Protein AF-A0A4C1YKC7-F1 (afdb_monomer_lite)

Sequence (109 aa):
MDKVDVIFEKVKQDLLINSYDIAEELKTDHKTVLTHLQKAGYTKKHVTWIPHELTERNVMNRMLICDSLLKRNETELLLKRLITIDEKWIFFINSDKNACDKNEQKGHS

Secondary structure (DSSP, 8-state):
--HHHHHHHHHHH-TT--HHHHHHHTT--HHHHHHHHHHTT----PPPP-SSPPPHHHHHHHHHHHHHHHHHHHHH-HHHH-------------TT-------------

Structure (mmCIF, N/CA/C/O backbone):
data_AF-A0A4C1YKC7-F1
#
_entry.id   AF-A0A4C1YKC7-F1
#
loop_
_atom_site.group_PDB
_atom_site.id
_atom_site.type_symbol
_atom_site.label_atom_id
_atom_site.label_alt_id
_atom_site.label_comp_id
_atom_site.label_asym_id
_atom_site.label_entity_id
_atom_site.label_seq_id
_atom_site.pdbx_PDB_ins_code
_atom_site.Cartn_x
_atom_site.Cartn_y
_atom_site.Cartn_z
_atom_site.occupancy
_atom_site.B_iso_or_equiv
_atom_site.auth_seq_id
_atom_site.auth_comp_id
_atom_site.auth_asym_id
_atom_site.auth_atom_id
_atom_site.pdbx_PDB_model_num
ATOM 1 N N . MET A 1 1 ? 10.193 -13.649 -27.241 1.00 60.34 1 MET A N 1
ATOM 2 C CA . MET A 1 1 ? 9.525 -12.830 -26.216 1.00 60.34 1 MET A CA 1
ATOM 3 C C . MET A 1 1 ? 9.863 -11.397 -26.533 1.00 60.34 1 MET A C 1
ATOM 5 O O . MET A 1 1 ? 11.046 -11.114 -26.726 1.00 60.34 1 MET A O 1
ATOM 9 N N . ASP A 1 2 ? 8.861 -10.545 -26.711 1.00 83.88 2 ASP A N 1
ATOM 10 C CA . ASP A 1 2 ? 9.111 -9.181 -27.159 1.00 83.88 2 ASP A CA 1
ATOM 11 C C . ASP A 1 2 ? 9.722 -8.368 -26.020 1.00 83.88 2 ASP A C 1
ATOM 13 O O . ASP A 1 2 ? 9.425 -8.590 -24.847 1.00 83.88 2 ASP A O 1
ATOM 17 N N . LYS A 1 3 ? 10.595 -7.404 -26.344 1.00 81.56 3 LYS A N 1
ATOM 18 C CA . LYS A 1 3 ? 11.242 -6.555 -25.323 1.00 81.56 3 LYS A CA 1
ATOM 19 C C . LYS A 1 3 ? 10.217 -5.854 -24.428 1.00 81.56 3 LYS A C 1
ATOM 21 O O . LYS A 1 3 ? 10.478 -5.627 -23.255 1.00 81.56 3 LYS A O 1
ATOM 26 N N . VAL A 1 4 ? 9.053 -5.540 -24.990 1.00 85.62 4 VAL A N 1
ATOM 27 C CA . VAL A 1 4 ? 7.925 -4.917 -24.296 1.00 85.62 4 VAL A CA 1
ATOM 28 C C . VAL A 1 4 ? 7.323 -5.853 -23.243 1.00 85.62 4 VAL A C 1
ATOM 30 O O . VAL A 1 4 ? 7.081 -5.413 -22.122 1.00 85.62 4 VAL A O 1
ATOM 33 N N . ASP A 1 5 ? 7.174 -7.144 -23.549 1.00 88.31 5 ASP A N 1
ATOM 34 C CA . ASP A 1 5 ? 6.687 -8.138 -22.584 1.00 88.31 5 ASP A CA 1
ATOM 35 C C . ASP A 1 5 ? 7.645 -8.268 -21.400 1.00 88.31 5 ASP A C 1
ATOM 37 O O . ASP A 1 5 ? 7.217 -8.333 -20.250 1.00 88.31 5 ASP A O 1
ATOM 41 N N . VAL A 1 6 ? 8.954 -8.239 -21.670 1.00 88.56 6 VAL A N 1
ATOM 42 C CA . VAL A 1 6 ? 9.982 -8.325 -20.622 1.00 88.56 6 VAL A CA 1
ATOM 43 C C . VAL A 1 6 ? 9.949 -7.099 -19.702 1.00 88.56 6 VAL A C 1
ATOM 45 O O . VAL A 1 6 ? 10.077 -7.254 -18.489 1.00 88.56 6 VAL A O 1
ATOM 48 N N . ILE A 1 7 ? 9.713 -5.894 -20.244 1.00 88.00 7 ILE A N 1
ATOM 49 C CA . ILE A 1 7 ? 9.517 -4.673 -19.438 1.00 88.00 7 ILE A CA 1
ATOM 50 C C . ILE A 1 7 ? 8.342 -4.862 -18.471 1.00 88.00 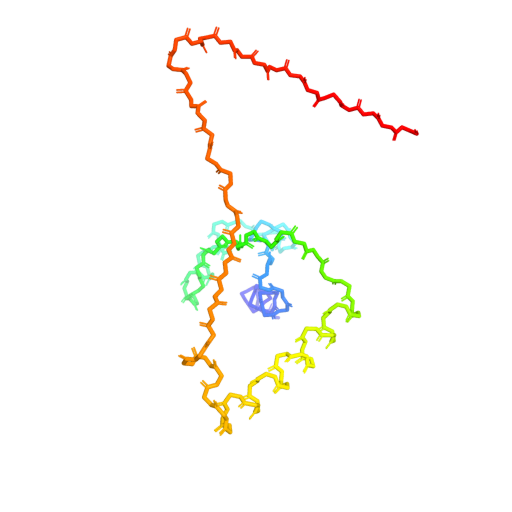7 ILE A C 1
ATOM 52 O O . ILE A 1 7 ? 8.456 -4.536 -17.289 1.00 88.00 7 ILE A O 1
ATOM 56 N N . PHE A 1 8 ? 7.218 -5.397 -18.951 1.00 87.81 8 PHE A N 1
ATOM 57 C CA . PHE A 1 8 ? 6.030 -5.574 -18.117 1.00 87.81 8 PHE A CA 1
ATOM 58 C C . PHE A 1 8 ? 6.194 -6.665 -17.066 1.00 87.81 8 PHE A C 1
ATOM 60 O O . PHE A 1 8 ? 5.787 -6.462 -15.924 1.00 87.81 8 PHE A O 1
ATOM 67 N N . GLU A 1 9 ? 6.813 -7.791 -17.412 1.00 89.94 9 GLU A N 1
ATOM 68 C CA . GLU A 1 9 ? 7.086 -8.851 -16.439 1.00 89.94 9 GLU A CA 1
ATOM 69 C C . GLU A 1 9 ? 8.013 -8.366 -15.318 1.00 89.94 9 GLU A C 1
ATOM 71 O O . GLU A 1 9 ? 7.756 -8.650 -14.150 1.00 89.94 9 GLU A O 1
ATOM 76 N N . LYS A 1 10 ? 9.013 -7.535 -15.633 1.00 87.88 10 LYS A N 1
ATOM 77 C CA . LYS A 1 10 ? 9.888 -6.920 -14.622 1.00 87.88 10 LYS A CA 1
ATOM 78 C C . LYS A 1 10 ? 9.130 -6.001 -13.666 1.00 87.88 10 LYS A C 1
ATOM 80 O O . LYS A 1 10 ? 9.285 -6.127 -12.457 1.00 87.88 10 LYS A O 1
ATOM 85 N N . VAL A 1 11 ? 8.264 -5.131 -14.189 1.00 87.62 11 VAL A N 1
ATOM 86 C CA . VAL A 1 11 ? 7.448 -4.231 -13.351 1.00 87.62 11 VAL A CA 1
ATOM 87 C C . VAL A 1 11 ? 6.421 -4.996 -12.509 1.00 87.62 11 VAL A C 1
ATOM 89 O O . VAL A 1 11 ? 6.099 -4.571 -11.404 1.00 87.62 11 VAL A O 1
ATOM 92 N N . LYS A 1 12 ? 5.903 -6.132 -12.991 1.00 87.06 12 LYS A N 1
ATOM 93 C CA . LYS A 1 12 ? 5.019 -6.996 -12.191 1.00 87.06 12 LYS A CA 1
ATOM 94 C C . LYS A 1 12 ? 5.756 -7.700 -11.052 1.00 87.06 12 LYS A C 1
ATOM 96 O O . LYS A 1 12 ? 5.164 -7.886 -9.993 1.00 87.06 12 LYS A O 1
ATOM 101 N N . GLN A 1 13 ? 7.000 -8.123 -11.281 1.00 87.56 13 GLN A N 1
ATOM 102 C CA . GLN A 1 13 ? 7.827 -8.783 -10.267 1.00 87.56 13 GLN A CA 1
ATOM 103 C C . GLN A 1 13 ? 8.282 -7.808 -9.181 1.00 87.56 13 GLN A C 1
ATOM 105 O O . GLN A 1 13 ? 8.274 -8.164 -8.005 1.00 87.56 13 GLN A O 1
ATOM 110 N N . ASP A 1 14 ? 8.639 -6.585 -9.569 1.00 84.81 14 ASP A N 1
ATOM 111 C CA . ASP A 1 14 ? 9.066 -5.541 -8.648 1.00 84.81 14 ASP A CA 1
ATOM 112 C C . ASP A 1 14 ? 8.478 -4.184 -9.054 1.00 84.81 14 ASP A C 1
ATOM 114 O O . ASP A 1 14 ? 8.871 -3.572 -10.046 1.00 84.81 14 ASP A O 1
ATOM 118 N N . LEU A 1 15 ? 7.542 -3.684 -8.245 1.00 79.94 15 LEU A N 1
ATOM 119 C CA . LEU A 1 15 ? 6.902 -2.382 -8.455 1.00 79.94 15 LEU A CA 1
ATOM 120 C C . LEU A 1 15 ? 7.822 -1.196 -8.119 1.00 79.94 15 LEU A C 1
ATOM 122 O O . LEU A 1 15 ? 7.456 -0.050 -8.391 1.00 79.94 15 LEU A O 1
ATOM 126 N N . LEU A 1 16 ? 8.978 -1.450 -7.501 1.00 83.31 16 LEU A N 1
ATOM 127 C CA . LEU A 1 16 ? 9.973 -0.446 -7.130 1.00 83.31 16 LEU A CA 1
ATOM 128 C C . LEU A 1 16 ? 11.143 -0.387 -8.114 1.00 83.31 16 LEU A C 1
ATOM 130 O O . LEU A 1 16 ? 12.032 0.451 -7.942 1.00 83.31 16 LEU A O 1
ATOM 134 N N . ILE A 1 17 ? 11.128 -1.224 -9.156 1.00 86.12 17 ILE A N 1
ATOM 135 C CA . ILE A 1 17 ? 12.197 -1.267 -10.142 1.00 86.12 17 ILE A CA 1
ATOM 136 C C . ILE A 1 17 ? 12.353 0.081 -10.847 1.00 86.12 17 ILE A C 1
ATOM 138 O O . ILE A 1 17 ? 11.394 0.722 -11.299 1.00 86.12 17 ILE A O 1
ATOM 142 N N . ASN A 1 18 ? 13.598 0.526 -10.961 1.00 88.69 18 ASN A N 1
ATOM 143 C CA . ASN A 1 18 ? 13.900 1.755 -11.657 1.00 88.69 18 ASN A CA 1
ATOM 144 C C . ASN A 1 18 ? 13.872 1.526 -13.175 1.00 88.69 18 ASN A C 1
ATOM 146 O O . ASN A 1 18 ? 14.469 0.600 -13.717 1.00 88.69 18 ASN A O 1
ATOM 150 N N . SER A 1 19 ? 13.221 2.444 -13.887 1.00 89.50 19 SER A N 1
ATOM 151 C CA . SER A 1 19 ? 13.209 2.474 -15.355 1.00 89.50 19 SER A CA 1
ATOM 152 C C . SER A 1 19 ? 14.607 2.486 -15.997 1.00 89.50 19 SER A C 1
ATOM 154 O O . SER A 1 19 ? 14.743 2.019 -17.126 1.00 89.50 19 SER A O 1
ATOM 156 N N . TYR A 1 20 ? 15.632 3.008 -15.309 1.00 91.81 20 TYR A N 1
ATOM 157 C CA . TYR A 1 20 ? 17.021 2.953 -15.785 1.00 91.81 20 TYR A CA 1
ATOM 158 C C . TYR A 1 20 ? 17.587 1.533 -15.743 1.00 91.81 20 TYR A C 1
ATOM 160 O O . TYR A 1 20 ? 18.152 1.099 -16.740 1.00 91.81 20 TYR A O 1
ATOM 168 N N . ASP A 1 21 ? 17.354 0.798 -14.658 1.00 90.75 21 ASP A N 1
ATOM 169 C CA . ASP A 1 21 ? 17.838 -0.576 -14.489 1.00 90.75 21 ASP A CA 1
ATOM 170 C C . ASP A 1 21 ? 17.229 -1.490 -15.567 1.00 90.75 21 ASP A C 1
ATOM 172 O O . ASP A 1 21 ? 17.929 -2.275 -16.205 1.00 90.75 21 ASP A O 1
ATOM 176 N N . ILE A 1 22 ? 15.936 -1.301 -15.870 1.00 91.38 22 ILE A N 1
ATOM 177 C CA . ILE A 1 22 ? 15.261 -1.988 -16.985 1.00 91.38 22 ILE A CA 1
ATOM 178 C C . ILE A 1 22 ? 15.920 -1.641 -18.330 1.00 91.38 22 ILE A C 1
ATOM 180 O O . ILE A 1 22 ? 16.121 -2.514 -19.175 1.00 91.38 22 ILE A O 1
ATOM 184 N N . ALA A 1 23 ? 16.226 -0.363 -18.562 1.00 93.50 23 ALA A N 1
ATOM 185 C CA . ALA A 1 23 ? 16.812 0.097 -19.818 1.00 93.50 23 ALA A CA 1
ATOM 186 C C . ALA A 1 23 ? 18.226 -0.466 -20.037 1.00 93.50 23 ALA A C 1
ATOM 188 O O . ALA A 1 23 ? 18.546 -0.895 -21.150 1.00 93.50 23 ALA A O 1
ATOM 189 N N . GLU A 1 24 ? 19.035 -0.507 -18.977 1.00 92.88 24 GLU A N 1
ATOM 190 C CA . GLU A 1 24 ? 20.382 -1.074 -18.978 1.00 92.88 24 GLU A CA 1
ATOM 191 C C . GLU A 1 24 ? 20.355 -2.583 -19.252 1.00 92.88 24 GLU A C 1
ATOM 193 O O . GLU A 1 24 ? 21.028 -3.054 -20.173 1.00 92.88 24 GLU A O 1
ATOM 198 N N . GLU A 1 25 ? 19.511 -3.332 -18.535 1.00 90.38 25 GLU A N 1
ATOM 199 C CA . GLU A 1 25 ? 19.385 -4.785 -18.696 1.00 90.38 25 GLU A CA 1
ATOM 200 C C . GLU A 1 25 ? 18.924 -5.165 -20.112 1.00 90.38 25 GLU A C 1
ATOM 202 O O . GLU A 1 25 ? 19.469 -6.076 -20.742 1.00 90.38 25 GLU A O 1
ATOM 207 N N . LEU A 1 26 ? 17.958 -4.423 -20.663 1.00 89.62 26 LEU A N 1
ATOM 208 C CA . LEU A 1 26 ? 17.416 -4.672 -22.002 1.00 89.62 26 LEU A CA 1
ATOM 209 C C . LEU A 1 26 ? 18.263 -4.078 -23.136 1.00 89.62 26 LEU A C 1
ATOM 211 O O . LEU A 1 26 ? 17.940 -4.286 -24.318 1.00 89.62 26 LEU A O 1
ATOM 215 N N . LYS A 1 27 ? 19.335 -3.346 -22.796 1.00 91.38 27 LYS A N 1
ATOM 216 C CA . LYS A 1 27 ? 20.166 -2.567 -23.728 1.00 91.38 27 LYS A CA 1
ATOM 217 C C . LYS A 1 27 ? 19.298 -1.727 -24.666 1.00 91.38 27 LYS A C 1
ATOM 219 O O . LYS A 1 27 ? 19.449 -1.753 -25.890 1.00 91.38 27 LYS A O 1
ATOM 224 N N . THR A 1 28 ? 18.315 -1.048 -24.088 1.00 91.00 28 THR A N 1
ATOM 225 C CA . THR A 1 28 ? 17.380 -0.173 -24.797 1.00 91.00 28 THR A CA 1
ATOM 22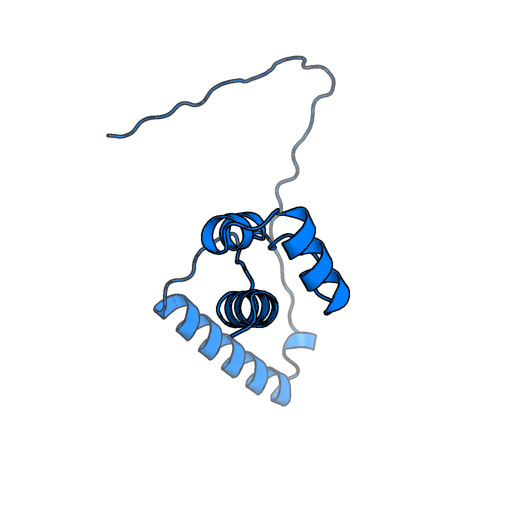6 C C . THR A 1 28 ? 17.487 1.238 -24.272 1.00 91.00 28 THR A C 1
ATOM 228 O O . THR A 1 28 ? 17.814 1.455 -23.112 1.00 91.00 28 THR A O 1
ATOM 231 N N . ASP A 1 29 ? 17.156 2.204 -25.118 1.00 93.31 29 ASP A N 1
ATOM 232 C CA . ASP A 1 29 ? 17.100 3.589 -24.684 1.00 93.31 29 ASP A CA 1
ATOM 233 C C . ASP A 1 29 ? 16.029 3.794 -23.594 1.00 93.31 29 ASP A C 1
ATOM 235 O O . ASP A 1 29 ? 14.896 3.311 -23.701 1.00 93.31 29 ASP A O 1
ATOM 239 N N . HIS A 1 30 ? 16.386 4.543 -22.549 1.00 93.06 30 HIS A N 1
ATOM 240 C CA . HIS A 1 30 ? 15.530 4.803 -21.387 1.00 93.06 30 HIS A CA 1
ATOM 241 C C . HIS A 1 30 ? 14.192 5.453 -21.766 1.00 93.06 30 HIS A C 1
ATOM 243 O O . HIS A 1 30 ? 13.142 5.080 -21.236 1.00 93.06 30 HIS A O 1
ATOM 249 N N . LYS A 1 31 ? 14.192 6.353 -22.759 1.00 92.94 31 LYS A N 1
ATOM 250 C CA . LYS A 1 31 ? 12.972 7.003 -23.261 1.00 92.94 31 LYS A CA 1
ATOM 251 C C . LYS A 1 31 ? 12.022 5.990 -23.890 1.00 92.94 31 LYS A C 1
ATOM 253 O O . LYS A 1 31 ? 10.802 6.135 -23.783 1.00 92.94 31 LYS A O 1
ATOM 258 N N . THR A 1 32 ? 12.570 4.956 -24.527 1.00 91.69 32 THR A N 1
ATOM 259 C CA . THR A 1 32 ? 11.781 3.867 -25.110 1.00 91.69 32 THR A CA 1
ATOM 260 C C . THR A 1 32 ? 11.069 3.088 -24.011 1.00 91.69 32 THR A C 1
ATOM 262 O O . THR A 1 32 ? 9.859 2.892 -24.110 1.00 91.69 32 THR A O 1
ATOM 265 N N . VAL A 1 33 ? 11.767 2.716 -22.935 1.00 92.12 33 VAL A N 1
ATOM 266 C CA . VAL A 1 33 ? 11.159 2.040 -21.774 1.00 92.12 33 VAL A CA 1
ATOM 267 C C . VAL A 1 33 ? 10.054 2.903 -21.161 1.00 92.12 33 VAL A C 1
ATOM 269 O O . VAL A 1 33 ? 8.925 2.438 -21.002 1.00 92.12 33 VAL A O 1
ATOM 272 N N . LEU A 1 34 ? 10.332 4.187 -20.912 1.00 92.31 34 LEU A N 1
ATOM 273 C CA . LEU A 1 34 ? 9.353 5.115 -20.341 1.00 92.31 34 LEU A CA 1
ATOM 274 C C . LEU A 1 34 ? 8.096 5.253 -21.212 1.00 92.31 34 LEU A C 1
ATOM 276 O O . LEU A 1 34 ? 6.983 5.236 -20.692 1.00 92.31 34 LEU A O 1
ATOM 280 N N . THR A 1 35 ? 8.261 5.337 -22.535 1.00 92.62 35 THR A N 1
ATOM 281 C CA . THR A 1 35 ? 7.139 5.439 -23.480 1.00 92.62 35 THR A CA 1
ATOM 282 C C . THR A 1 35 ? 6.235 4.207 -23.414 1.00 92.62 35 THR A C 1
ATOM 284 O O . THR A 1 35 ? 5.012 4.340 -23.446 1.00 92.62 35 THR A O 1
ATOM 287 N N . HIS A 1 36 ? 6.810 3.005 -23.311 1.00 91.50 36 HIS A N 1
ATOM 288 C CA . HIS A 1 36 ? 6.027 1.771 -23.197 1.00 91.50 36 HIS A CA 1
ATOM 289 C C . HIS A 1 36 ? 5.284 1.692 -21.861 1.00 91.50 36 HIS A C 1
ATOM 291 O O . HIS A 1 36 ? 4.098 1.367 -21.846 1.00 91.50 36 HIS A O 1
ATOM 297 N N . LEU A 1 37 ? 5.942 2.067 -20.760 1.00 91.38 37 LEU A N 1
ATOM 298 C CA . LEU A 1 37 ? 5.316 2.130 -19.438 1.00 91.38 37 LEU A CA 1
ATOM 299 C C . LEU A 1 37 ? 4.146 3.123 -19.410 1.00 91.38 37 LEU A C 1
ATOM 301 O O . LEU A 1 37 ? 3.062 2.779 -18.943 1.00 91.38 37 LEU A O 1
ATOM 305 N N . GLN A 1 38 ? 4.322 4.312 -19.990 1.00 91.62 38 GLN A N 1
ATOM 306 C CA . GLN A 1 38 ? 3.264 5.321 -20.095 1.00 91.62 38 GLN A CA 1
ATOM 307 C C . GLN A 1 38 ? 2.092 4.854 -20.964 1.00 91.62 38 GLN A C 1
ATOM 309 O O . GLN A 1 38 ? 0.940 5.045 -20.581 1.00 91.62 38 GLN A O 1
ATOM 314 N N . LYS A 1 39 ? 2.360 4.204 -22.107 1.00 91.38 39 LYS A N 1
ATOM 315 C CA . LYS A 1 39 ? 1.309 3.622 -22.964 1.00 91.38 39 LYS A CA 1
ATOM 316 C C . LYS A 1 39 ? 0.496 2.543 -22.249 1.00 91.38 39 LYS A C 1
ATOM 318 O O . LYS A 1 39 ? -0.687 2.401 -22.530 1.00 91.38 39 LYS A O 1
ATOM 323 N N . ALA A 1 40 ? 1.116 1.812 -21.327 1.00 88.25 40 ALA A N 1
ATOM 324 C CA . ALA A 1 40 ? 0.449 0.819 -20.491 1.00 88.25 40 ALA A CA 1
ATOM 325 C C . ALA A 1 40 ? -0.232 1.412 -19.241 1.00 88.25 40 ALA A C 1
ATOM 327 O O . ALA A 1 40 ? -0.826 0.671 -18.464 1.00 88.25 40 ALA A O 1
ATOM 328 N N . GLY A 1 41 ? -0.170 2.734 -19.039 1.00 89.81 41 GLY A N 1
ATOM 329 C CA . GLY A 1 41 ? -0.817 3.423 -17.919 1.00 89.81 41 GLY A CA 1
ATOM 330 C C . GLY A 1 41 ? 0.012 3.486 -16.633 1.00 89.81 41 GLY A C 1
ATOM 331 O O . GLY A 1 41 ? -0.483 3.970 -15.615 1.00 89.81 41 GLY A O 1
ATOM 332 N N . TYR A 1 42 ? 1.274 3.050 -16.653 1.00 88.56 42 TYR A N 1
ATOM 333 C CA . TYR A 1 42 ? 2.166 3.199 -15.506 1.00 88.56 42 TYR A CA 1
ATOM 334 C C . TYR A 1 42 ? 2.657 4.641 -15.389 1.00 88.56 42 TYR A C 1
ATOM 336 O O . TYR A 1 42 ? 3.070 5.277 -16.361 1.00 88.56 42 TYR A O 1
ATOM 344 N N . THR A 1 43 ? 2.651 5.151 -14.162 1.00 85.75 43 THR A N 1
ATOM 345 C CA . THR A 1 43 ? 3.156 6.483 -13.829 1.00 85.75 43 THR A CA 1
ATOM 346 C C . THR A 1 43 ? 4.283 6.371 -12.816 1.00 85.75 43 THR A C 1
ATOM 348 O O . THR A 1 43 ? 4.315 5.462 -11.985 1.00 85.75 43 THR A O 1
ATOM 351 N N . LYS A 1 44 ? 5.236 7.304 -12.883 1.00 82.81 44 LYS A N 1
ATOM 352 C CA . LYS A 1 44 ? 6.303 7.384 -11.889 1.00 82.81 44 LYS A CA 1
ATOM 353 C C . LYS A 1 44 ? 5.689 7.775 -10.548 1.00 82.81 44 LYS A C 1
ATOM 355 O O . LYS A 1 44 ? 5.131 8.863 -10.421 1.00 82.81 44 LYS A O 1
ATOM 360 N N . LYS A 1 45 ? 5.849 6.918 -9.542 1.00 81.56 45 LYS A N 1
ATOM 361 C CA . LYS A 1 45 ? 5.463 7.213 -8.164 1.00 81.56 45 LYS A CA 1
ATOM 362 C C . LYS A 1 45 ? 6.714 7.414 -7.322 1.00 81.56 45 LYS A C 1
ATOM 364 O O . LYS A 1 45 ? 7.640 6.613 -7.371 1.00 81.56 45 LYS A O 1
ATOM 369 N N . HIS A 1 46 ? 6.738 8.489 -6.545 1.00 75.19 46 HIS A N 1
ATOM 370 C CA . HIS A 1 46 ? 7.723 8.621 -5.482 1.00 75.19 46 HIS A CA 1
ATOM 371 C C . HIS A 1 46 ? 7.337 7.657 -4.363 1.00 75.19 46 HIS A C 1
ATOM 373 O O . HIS A 1 46 ? 6.215 7.718 -3.854 1.00 75.19 46 HIS A O 1
ATOM 379 N N . VAL A 1 47 ? 8.245 6.744 -4.020 1.00 74.31 47 VAL A N 1
ATOM 380 C CA . VAL A 1 47 ? 8.050 5.841 -2.886 1.00 74.31 47 VAL A CA 1
ATOM 381 C C . VAL A 1 47 ? 7.913 6.702 -1.635 1.00 74.31 47 VAL A C 1
ATOM 383 O O . VAL A 1 47 ? 8.727 7.593 -1.390 1.00 74.31 47 VAL A O 1
ATOM 386 N N . THR A 1 48 ? 6.841 6.491 -0.875 1.00 77.31 48 THR A N 1
ATOM 387 C CA . THR A 1 48 ? 6.655 7.168 0.408 1.00 77.31 48 THR A CA 1
ATOM 388 C C . THR A 1 48 ? 7.764 6.714 1.347 1.00 77.31 48 THR A C 1
ATOM 390 O O . THR A 1 48 ? 8.005 5.516 1.467 1.00 77.31 48 THR A O 1
ATOM 393 N N . TRP A 1 49 ? 8.444 7.658 1.998 1.00 77.81 49 TRP A N 1
ATOM 394 C CA . TRP A 1 49 ? 9.465 7.332 2.987 1.00 77.81 49 TRP A CA 1
ATOM 395 C C . TRP A 1 49 ? 8.851 6.478 4.101 1.00 77.81 49 TRP A C 1
ATOM 397 O O . TRP A 1 49 ? 7.931 6.925 4.789 1.00 77.81 49 TRP A O 1
ATOM 407 N N . ILE A 1 50 ? 9.342 5.249 4.258 1.00 75.06 50 ILE A N 1
ATOM 408 C CA . ILE A 1 50 ? 8.971 4.358 5.357 1.00 75.06 50 ILE A CA 1
ATOM 409 C C . ILE A 1 50 ? 10.048 4.541 6.433 1.00 75.06 50 ILE A C 1
ATOM 411 O O . ILE A 1 50 ? 11.189 4.156 6.195 1.00 75.06 50 ILE A O 1
ATOM 415 N N . PRO A 1 51 ? 9.729 5.135 7.601 1.00 72.25 51 PRO A N 1
ATOM 416 C CA . PRO A 1 51 ? 10.743 5.532 8.580 1.00 72.25 51 PRO A CA 1
ATOM 417 C C . PRO A 1 51 ? 11.560 4.375 9.155 1.00 72.25 51 PRO A C 1
ATOM 419 O O . PRO A 1 51 ? 12.677 4.593 9.613 1.00 72.25 51 PRO A O 1
ATOM 422 N N . HIS A 1 52 ? 11.002 3.163 9.168 1.00 79.44 52 HIS A N 1
ATOM 423 C CA . HIS A 1 52 ? 11.666 2.008 9.748 1.00 79.44 52 HIS A CA 1
ATOM 424 C C . HIS A 1 52 ? 11.313 0.720 9.005 1.00 79.44 52 HIS A C 1
ATOM 426 O O . HIS A 1 52 ? 10.136 0.388 8.838 1.00 79.44 52 HIS A O 1
ATOM 432 N N . GLU A 1 53 ? 12.348 -0.014 8.599 1.00 85.25 53 GLU A N 1
ATOM 433 C CA . GLU A 1 53 ? 12.222 -1.399 8.164 1.00 85.25 53 GLU A CA 1
ATOM 434 C C . GLU A 1 53 ? 11.782 -2.266 9.349 1.00 85.25 53 GLU A C 1
ATOM 436 O O . GLU A 1 53 ? 12.388 -2.256 10.421 1.00 85.25 53 GLU A O 1
ATOM 441 N N . LEU A 1 54 ? 10.675 -2.984 9.180 1.00 88.75 54 LEU A N 1
ATOM 442 C CA . LEU A 1 54 ? 10.128 -3.827 10.234 1.00 88.75 54 LEU A CA 1
ATOM 443 C C . LEU A 1 54 ? 10.744 -5.218 10.149 1.00 88.75 54 LEU A C 1
ATOM 445 O O . LEU A 1 54 ? 10.732 -5.841 9.094 1.00 88.75 54 LEU A O 1
ATOM 449 N N . THR A 1 55 ? 11.175 -5.750 11.290 1.00 93.31 55 THR A N 1
ATOM 450 C CA . THR A 1 55 ? 11.496 -7.176 11.405 1.00 93.31 55 THR A CA 1
ATOM 451 C C . THR A 1 55 ? 10.236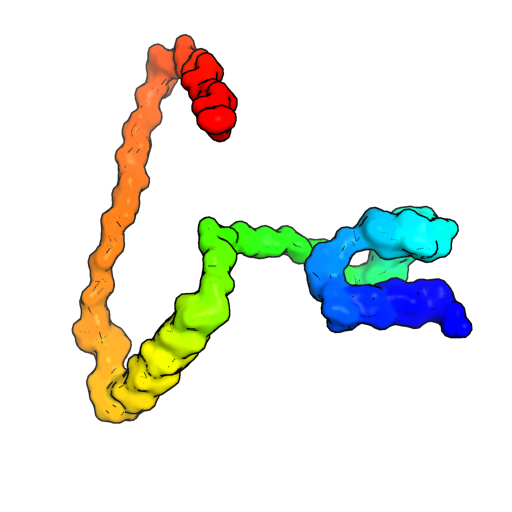 -8.029 11.224 1.00 93.31 55 THR A C 1
ATOM 453 O O . THR A 1 55 ? 9.129 -7.578 11.533 1.00 93.31 55 THR A O 1
ATOM 456 N N . GLU A 1 56 ? 10.380 -9.289 10.804 1.00 94.38 56 GLU A N 1
ATOM 457 C CA . GLU A 1 56 ? 9.250 -10.226 10.646 1.00 94.38 56 GLU A CA 1
ATOM 458 C C . GLU A 1 56 ? 8.384 -10.317 11.912 1.00 94.38 56 GLU A C 1
ATOM 460 O O . GLU A 1 56 ? 7.154 -10.299 11.856 1.00 94.38 56 GLU A O 1
ATOM 465 N N . ARG A 1 57 ? 9.029 -10.32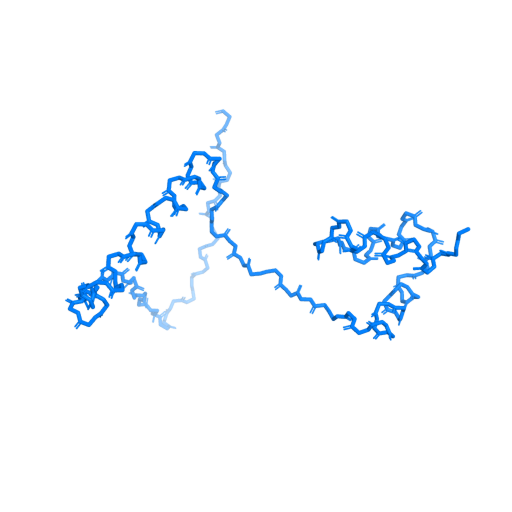3 13.085 1.00 95.25 57 ARG A N 1
ATOM 466 C CA . ARG A 1 57 ? 8.344 -10.308 14.382 1.00 95.25 57 ARG A CA 1
ATOM 467 C C . ARG A 1 57 ? 7.495 -9.050 14.565 1.00 95.25 57 ARG A C 1
ATOM 469 O O . ARG A 1 57 ? 6.358 -9.145 15.022 1.00 95.25 57 ARG A O 1
ATOM 476 N N . ASN A 1 58 ? 8.026 -7.881 14.210 1.00 93.19 58 ASN A N 1
ATOM 477 C CA . ASN A 1 58 ? 7.296 -6.619 14.308 1.00 93.19 58 ASN A CA 1
ATOM 478 C C . ASN A 1 58 ? 6.123 -6.574 13.322 1.00 93.19 58 ASN A C 1
ATOM 480 O O . ASN A 1 58 ? 5.061 -6.066 13.679 1.00 93.19 58 ASN A O 1
ATOM 484 N N . VAL A 1 59 ? 6.281 -7.144 12.122 1.00 93.88 59 VAL A N 1
ATOM 485 C CA . VAL A 1 59 ? 5.189 -7.291 11.147 1.00 93.88 59 VAL A CA 1
ATOM 486 C C . VAL A 1 59 ? 4.065 -8.151 11.725 1.00 93.88 59 VAL A C 1
ATOM 488 O O . VAL A 1 59 ? 2.923 -7.694 11.789 1.00 93.88 59 VAL A O 1
ATOM 491 N N . MET A 1 60 ? 4.385 -9.351 12.219 1.00 97.00 60 MET A N 1
ATOM 492 C CA . MET A 1 60 ? 3.390 -10.258 12.802 1.00 97.00 60 MET A CA 1
ATOM 493 C C . MET A 1 60 ? 2.688 -9.638 14.012 1.00 97.00 60 MET A C 1
ATOM 495 O O . MET A 1 60 ? 1.462 -9.654 14.090 1.00 97.00 60 MET A O 1
ATOM 499 N N . ASN A 1 61 ? 3.444 -9.029 14.928 1.00 96.50 61 ASN A N 1
ATOM 500 C CA . ASN A 1 61 ? 2.872 -8.378 16.103 1.00 96.50 61 ASN A CA 1
ATOM 501 C C . ASN A 1 61 ? 1.897 -7.264 15.713 1.00 96.50 61 ASN A C 1
ATOM 503 O O . ASN A 1 61 ? 0.791 -7.202 16.246 1.00 96.50 61 ASN A O 1
ATOM 507 N N . ARG A 1 62 ? 2.274 -6.404 14.757 1.00 96.00 62 ARG A N 1
ATOM 508 C CA . ARG A 1 62 ? 1.388 -5.341 14.266 1.00 96.00 62 ARG A CA 1
ATOM 509 C C . ARG A 1 62 ? 0.125 -5.914 13.631 1.00 96.00 62 ARG A C 1
ATOM 511 O O . ARG A 1 62 ? -0.954 -5.410 13.917 1.00 96.00 62 ARG A O 1
ATOM 518 N N . MET A 1 63 ? 0.246 -6.969 12.824 1.00 96.88 63 MET A N 1
ATOM 519 C CA . MET A 1 63 ? -0.902 -7.626 12.194 1.00 96.88 63 MET A CA 1
ATOM 520 C C . MET A 1 63 ? -1.889 -8.164 13.237 1.00 96.88 63 MET A C 1
ATOM 522 O O . MET A 1 63 ? -3.078 -7.863 13.164 1.00 96.88 63 MET A O 1
ATOM 526 N N . LEU A 1 64 ? -1.393 -8.891 14.242 1.00 97.75 64 LEU A N 1
ATOM 527 C CA . LEU A 1 64 ? -2.220 -9.472 15.302 1.00 97.75 64 LEU A CA 1
ATOM 528 C C . LEU A 1 64 ? -2.891 -8.403 16.176 1.00 97.75 64 LEU A C 1
ATOM 530 O O . LEU A 1 64 ? -4.068 -8.528 16.515 1.00 97.75 64 LEU A O 1
ATOM 534 N N . ILE A 1 65 ? -2.164 -7.335 16.523 1.00 96.44 65 ILE A N 1
ATOM 535 C CA . ILE A 1 65 ? -2.720 -6.213 17.292 1.00 96.44 65 ILE A CA 1
ATOM 536 C C . ILE A 1 65 ? -3.827 -5.521 16.489 1.00 96.44 65 ILE A C 1
ATOM 538 O O . ILE A 1 65 ? -4.904 -5.284 17.033 1.00 96.44 65 ILE A O 1
ATOM 542 N N . CYS A 1 66 ? -3.596 -5.234 15.205 1.00 95.25 66 CYS A N 1
ATOM 543 C CA . CYS A 1 66 ? -4.599 -4.605 14.346 1.00 95.25 66 CYS A CA 1
ATOM 544 C C . CYS A 1 66 ? -5.860 -5.465 14.199 1.00 95.25 66 CYS A C 1
ATOM 546 O O . CYS A 1 66 ? -6.958 -4.937 14.341 1.00 95.25 66 CYS A O 1
ATOM 548 N N . ASP A 1 67 ? -5.716 -6.771 13.961 1.00 96.00 67 ASP A N 1
ATOM 549 C CA . ASP A 1 67 ? -6.853 -7.695 13.837 1.00 96.00 67 ASP A CA 1
ATOM 550 C C . ASP A 1 67 ? -7.690 -7.742 15.127 1.00 96.00 67 ASP A C 1
ATOM 552 O O . ASP A 1 67 ? -8.917 -7.637 15.100 1.00 96.00 67 ASP A O 1
ATOM 556 N N . SER A 1 68 ? -7.022 -7.801 16.283 1.00 94.56 68 SER A N 1
ATOM 557 C CA . SER A 1 68 ? -7.683 -7.751 17.591 1.00 94.56 68 SER A CA 1
ATOM 558 C C . SER A 1 68 ? -8.418 -6.425 17.823 1.00 94.56 68 SER A C 1
ATOM 560 O O . SER A 1 68 ? -9.580 -6.418 18.238 1.00 94.56 68 SER A O 1
ATOM 562 N N . LEU A 1 69 ? -7.778 -5.290 17.521 1.00 93.38 69 LEU A N 1
ATOM 563 C CA . LEU A 1 69 ? -8.394 -3.968 17.660 1.00 93.38 69 LEU A CA 1
ATOM 564 C C . LEU A 1 69 ? -9.591 -3.786 16.722 1.00 93.38 69 LEU A C 1
ATOM 566 O O . LEU A 1 69 ? -10.588 -3.196 17.137 1.00 93.38 69 LEU A O 1
ATOM 570 N N . LEU A 1 70 ? -9.523 -4.316 15.498 1.00 93.38 70 LEU A N 1
ATOM 571 C CA . LEU A 1 70 ? -10.618 -4.264 14.532 1.00 93.38 70 LEU A CA 1
ATOM 572 C C . LEU A 1 70 ? -11.848 -5.016 15.052 1.00 93.38 70 LEU A C 1
ATOM 574 O O . LEU A 1 70 ? -12.921 -4.423 15.158 1.00 93.38 70 LEU A O 1
ATOM 578 N N . LYS A 1 71 ? -11.668 -6.269 15.487 1.00 93.06 71 LYS A N 1
ATOM 579 C CA . LYS A 1 71 ? -12.741 -7.096 16.070 1.00 93.06 71 LYS A CA 1
ATOM 580 C C . LYS A 1 71 ? -13.377 -6.438 17.294 1.00 93.06 71 LYS A C 1
ATOM 582 O O . LYS A 1 71 ? -14.597 -6.400 17.444 1.00 93.06 71 LYS A O 1
ATOM 587 N N . ARG A 1 72 ? -12.553 -5.862 18.175 1.00 89.38 72 ARG A N 1
ATOM 588 C CA . ARG A 1 72 ? -13.051 -5.123 19.343 1.00 89.38 72 ARG A CA 1
ATOM 589 C C . ARG A 1 72 ? -13.807 -3.858 18.947 1.00 89.38 72 ARG A C 1
ATOM 591 O O . ARG A 1 72 ? -14.798 -3.525 19.588 1.00 89.38 72 ARG A O 1
ATOM 598 N N . ASN A 1 73 ? -13.373 -3.154 17.903 1.00 89.25 73 ASN A N 1
ATOM 599 C CA . ASN A 1 73 ? -14.059 -1.955 17.43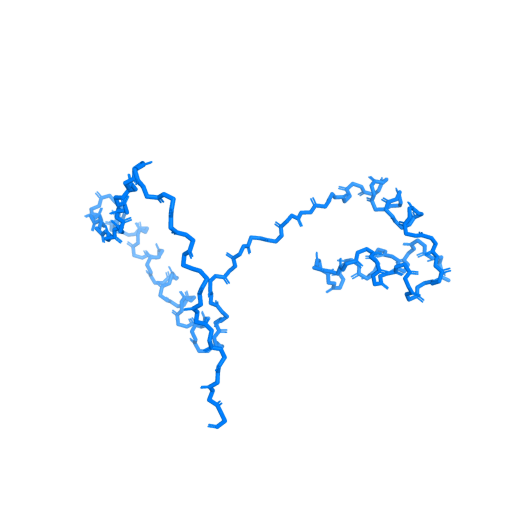5 1.00 89.25 73 ASN A CA 1
ATOM 600 C C . ASN A 1 73 ? -15.452 -2.259 16.862 1.00 89.25 73 ASN A C 1
ATOM 60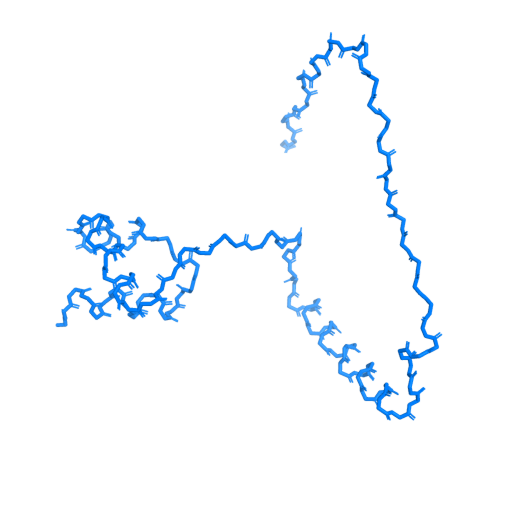2 O O . ASN A 1 73 ? -16.369 -1.469 17.081 1.00 89.25 73 ASN A O 1
ATOM 606 N N . GLU A 1 74 ? -15.626 -3.400 16.193 1.00 88.12 74 GLU A N 1
ATOM 607 C CA . GLU A 1 74 ? -16.938 -3.866 15.717 1.00 88.12 74 GLU A CA 1
ATOM 608 C C . GLU A 1 74 ? -17.918 -4.128 16.869 1.00 88.12 74 GLU A C 1
ATOM 610 O O . GLU A 1 74 ? -19.117 -3.907 16.719 1.00 88.12 74 GLU A O 1
ATOM 615 N N . THR A 1 75 ? -17.410 -4.543 18.033 1.00 85.81 75 THR A N 1
ATOM 616 C CA . THR A 1 75 ? -18.240 -4.888 19.198 1.00 85.81 75 THR A CA 1
ATOM 617 C C . THR A 1 75 ? -18.484 -3.690 20.126 1.00 85.81 75 THR A C 1
ATOM 619 O O . THR A 1 75 ? -19.599 -3.492 20.599 1.00 85.81 75 THR A O 1
ATOM 622 N N . GLU A 1 76 ? -17.462 -2.867 20.389 1.00 78.81 76 GLU A N 1
ATOM 623 C CA . GLU A 1 76 ? -17.489 -1.847 21.453 1.00 78.81 76 GLU A CA 1
ATOM 624 C C . GLU A 1 76 ? -17.258 -0.400 20.975 1.00 78.81 76 GLU A C 1
ATOM 626 O O . GLU A 1 76 ? -17.022 0.488 21.796 1.00 78.81 76 GLU A O 1
ATOM 631 N N . LEU A 1 77 ? -17.346 -0.112 19.668 1.00 84.50 77 LEU A N 1
ATOM 632 C CA . LEU A 1 77 ? -17.161 1.237 19.095 1.00 84.50 77 LEU A CA 1
ATOM 633 C C . LEU A 1 77 ? -15.916 1.962 19.648 1.00 84.50 77 LEU A C 1
ATOM 635 O O . LEU A 1 77 ? -15.960 3.166 19.917 1.00 84.50 77 LEU A O 1
ATOM 639 N N . LEU A 1 78 ? -14.810 1.229 19.830 1.00 84.81 78 LEU A N 1
ATOM 640 C CA . LEU A 1 78 ? -13.561 1.715 20.435 1.00 84.81 78 LEU A CA 1
ATOM 641 C C . LEU A 1 78 ? -13.118 3.066 19.870 1.00 84.81 78 LEU A C 1
ATOM 643 O O . LEU A 1 78 ? -12.756 3.961 20.631 1.00 84.81 78 LEU A O 1
ATOM 647 N N . LEU A 1 79 ? -13.214 3.245 18.551 1.00 86.19 79 LEU A N 1
ATOM 648 C CA . LEU A 1 79 ? -12.813 4.482 17.882 1.00 86.19 79 LEU A CA 1
ATOM 649 C C . LEU A 1 79 ? -13.622 5.709 18.327 1.00 86.19 79 LEU A C 1
ATOM 651 O O . LEU A 1 79 ? -13.090 6.812 18.311 1.00 86.19 79 LEU A O 1
ATOM 655 N N . LYS A 1 80 ? -14.877 5.547 18.771 1.00 87.50 80 LYS A N 1
ATOM 656 C CA . LYS A 1 80 ? -15.694 6.669 19.273 1.00 87.50 80 LYS A CA 1
ATOM 657 C C . LYS A 1 80 ? -15.270 7.150 20.659 1.00 87.50 80 LYS A C 1
ATOM 659 O O . LYS A 1 80 ? -15.619 8.260 21.042 1.00 87.50 80 LYS A O 1
ATOM 664 N N . ARG A 1 81 ? -14.577 6.308 21.428 1.00 89.31 81 ARG A N 1
ATOM 665 C CA . ARG A 1 81 ? -14.132 6.610 22.800 1.00 89.31 81 ARG A CA 1
ATOM 666 C C . ARG A 1 81 ? -12.625 6.847 22.879 1.00 89.31 81 ARG A C 1
ATOM 668 O O . ARG A 1 81 ? -12.128 7.215 23.938 1.00 89.31 81 ARG A O 1
ATOM 675 N N . LEU A 1 82 ? -11.906 6.608 21.784 1.00 91.31 82 LEU A N 1
ATOM 676 C CA . LEU A 1 82 ? -10.461 6.727 21.726 1.00 91.31 82 LEU A CA 1
ATOM 677 C C . LEU A 1 82 ? -10.052 8.202 21.764 1.00 91.31 82 LEU A C 1
ATOM 679 O O . LEU A 1 82 ? -10.457 8.994 20.917 1.00 91.31 82 LEU A O 1
ATOM 683 N N . ILE A 1 83 ? -9.209 8.547 22.731 1.00 91.31 83 ILE A N 1
ATOM 684 C CA . ILE A 1 83 ? -8.511 9.829 22.788 1.00 91.31 83 ILE A CA 1
ATOM 685 C C . ILE A 1 83 ? -7.032 9.519 22.576 1.00 91.31 83 ILE A C 1
ATOM 687 O O . ILE A 1 83 ? -6.454 8.729 23.320 1.00 91.31 83 ILE A O 1
ATOM 691 N N . THR A 1 84 ? -6.431 10.111 21.547 1.00 94.25 84 THR A N 1
ATOM 692 C CA . THR A 1 84 ? -5.003 9.966 21.233 1.00 94.25 84 THR A CA 1
ATOM 693 C C . THR A 1 84 ? -4.280 11.280 21.483 1.00 94.25 84 THR A C 1
ATOM 695 O O . THR A 1 84 ? -4.805 12.339 21.142 1.00 94.25 84 THR A O 1
ATOM 698 N N . ILE A 1 85 ? -3.069 11.213 22.028 1.00 95.62 85 ILE A N 1
ATOM 699 C CA . ILE A 1 85 ? -2.171 12.359 22.195 1.00 95.62 85 ILE A CA 1
ATOM 700 C C . ILE A 1 85 ? -0.808 11.941 21.647 1.00 95.62 85 ILE A C 1
ATOM 702 O O . ILE A 1 85 ? -0.369 10.821 21.903 1.00 95.62 85 ILE A O 1
ATOM 706 N N . ASP A 1 86 ? -0.177 12.830 20.886 1.00 95.06 86 ASP A N 1
ATOM 707 C CA . ASP A 1 86 ? 1.184 12.672 20.376 1.00 95.06 86 ASP A CA 1
ATOM 708 C C . ASP A 1 86 ? 1.938 13.996 20.532 1.00 95.06 86 ASP A C 1
ATOM 710 O O . ASP A 1 86 ? 1.338 15.076 20.470 1.00 95.06 86 ASP A O 1
ATOM 714 N N . GLU A 1 87 ? 3.245 13.913 20.745 1.00 95.06 87 GLU A N 1
ATOM 715 C CA . GLU A 1 87 ? 4.106 15.074 20.929 1.00 95.06 87 GLU A CA 1
ATOM 716 C C . GLU A 1 87 ? 4.824 15.404 19.623 1.00 95.06 87 GLU A C 1
ATOM 718 O O . GLU A 1 87 ? 5.476 14.565 19.003 1.00 95.06 87 GLU A O 1
ATOM 723 N N . LYS A 1 88 ? 4.740 16.668 19.204 1.00 93.06 88 LYS A N 1
ATOM 724 C CA . LYS A 1 88 ? 5.443 17.159 18.022 1.00 93.06 88 LYS A CA 1
ATOM 725 C C . LYS A 1 88 ? 6.363 18.305 18.404 1.00 93.06 88 LYS A C 1
ATOM 727 O O . LYS A 1 88 ? 5.913 19.320 18.928 1.00 93.06 88 LYS A O 1
ATOM 732 N N . TRP A 1 89 ? 7.644 18.166 18.075 1.00 91.75 89 TRP A N 1
ATOM 733 C CA . TRP A 1 89 ? 8.617 19.242 18.230 1.00 91.75 89 TRP A CA 1
ATOM 734 C C . TRP A 1 89 ? 8.264 20.432 17.325 1.00 91.75 89 TRP A C 1
ATOM 736 O O . TRP A 1 89 ? 8.043 20.268 16.122 1.00 91.75 89 TRP A O 1
ATOM 746 N N . ILE A 1 90 ? 8.229 21.636 17.903 1.00 88.38 90 ILE A N 1
ATOM 747 C CA . ILE A 1 90 ? 8.093 22.907 17.181 1.00 88.38 90 ILE A CA 1
ATOM 748 C C . ILE A 1 90 ? 9.437 23.624 17.273 1.00 88.38 90 ILE A C 1
ATOM 750 O O . ILE A 1 90 ? 9.861 24.031 18.353 1.00 88.38 90 ILE A O 1
ATOM 754 N N . PHE A 1 91 ? 10.118 23.762 16.136 1.00 89.06 91 PHE A N 1
ATOM 755 C CA . PHE A 1 91 ? 11.403 24.449 16.071 1.00 89.06 91 PHE A CA 1
ATOM 756 C C . PHE A 1 91 ? 11.198 25.959 15.951 1.00 89.06 91 PHE A C 1
ATOM 758 O O . PHE A 1 91 ? 10.433 26.428 15.107 1.00 89.06 91 PHE A O 1
ATOM 765 N N . PHE A 1 92 ? 11.912 26.725 16.773 1.00 86.06 92 PHE A N 1
ATOM 766 C CA . PHE A 1 92 ? 11.965 28.177 16.666 1.00 86.06 92 PHE A CA 1
ATOM 767 C C . PHE A 1 92 ? 13.082 28.578 15.698 1.00 86.06 92 PHE A C 1
ATOM 769 O O . PHE A 1 92 ? 14.259 28.333 15.965 1.00 86.06 92 PHE A O 1
ATOM 776 N N . ILE A 1 93 ? 12.717 29.178 14.564 1.00 82.50 93 ILE A N 1
ATOM 777 C CA . ILE A 1 93 ? 13.679 29.672 13.575 1.00 82.50 93 ILE A CA 1
ATOM 778 C C . ILE A 1 93 ? 13.930 31.155 13.858 1.00 82.50 93 ILE A C 1
ATOM 780 O O . ILE A 1 93 ? 13.046 31.986 13.664 1.00 82.50 93 ILE A O 1
ATOM 784 N N . ASN A 1 94 ? 15.140 31.485 14.313 1.00 75.44 94 ASN A N 1
ATOM 785 C CA . ASN A 1 94 ? 15.597 32.868 14.442 1.00 75.44 94 ASN A CA 1
ATOM 786 C C . ASN A 1 94 ? 16.031 33.401 13.073 1.00 75.44 94 ASN A C 1
ATOM 788 O O . ASN A 1 94 ? 17.035 32.943 12.529 1.00 75.44 94 ASN A O 1
ATOM 792 N N . SER A 1 95 ? 15.318 34.398 12.547 1.00 69.06 95 SER A N 1
ATOM 793 C CA . SER A 1 95 ? 15.604 35.025 11.246 1.00 69.06 95 SER A CA 1
ATOM 794 C C . SER A 1 95 ? 16.946 35.773 11.184 1.00 69.06 95 SER A C 1
ATOM 796 O O . SER A 1 95 ? 17.418 36.073 10.093 1.00 69.06 95 SER A O 1
ATOM 798 N N . ASP A 1 96 ? 17.582 36.038 12.332 1.00 63.69 96 ASP A N 1
ATOM 799 C CA . ASP A 1 96 ? 18.780 36.887 12.440 1.00 63.69 96 ASP A CA 1
ATOM 800 C C . ASP A 1 96 ? 20.113 36.127 12.535 1.00 63.69 96 ASP A C 1
ATOM 802 O O . ASP A 1 96 ? 21.136 36.702 12.910 1.00 63.69 96 ASP A O 1
ATOM 806 N N . LYS A 1 97 ? 20.164 34.835 12.189 1.00 57.34 97 LYS A N 1
ATOM 807 C CA . LYS A 1 97 ? 21.438 34.096 12.168 1.00 57.34 97 LYS A CA 1
ATOM 808 C C . LYS A 1 97 ? 21.702 33.446 10.819 1.00 57.34 97 LYS A C 1
ATOM 810 O O . LYS A 1 97 ? 21.410 32.277 10.592 1.00 57.34 97 LYS A O 1
ATOM 815 N N . ASN A 1 98 ? 22.384 34.208 9.968 1.00 54.94 98 ASN A N 1
ATOM 816 C CA . ASN A 1 98 ? 23.340 33.666 9.007 1.00 54.94 98 ASN A CA 1
ATOM 817 C C . ASN A 1 98 ? 24.427 32.887 9.776 1.00 54.94 98 ASN A C 1
ATOM 819 O O . ASN A 1 98 ? 25.495 33.424 10.057 1.00 54.94 98 ASN A O 1
ATOM 823 N N . ALA A 1 99 ? 24.161 31.642 10.162 1.00 55.59 99 ALA A N 1
ATOM 824 C CA . ALA A 1 99 ? 25.177 30.736 10.683 1.00 55.59 99 ALA A CA 1
ATOM 825 C C . ALA A 1 99 ? 24.868 29.321 10.195 1.00 55.59 99 ALA A C 1
ATOM 827 O O . ALA A 1 99 ? 23.981 28.623 10.674 1.00 55.59 99 ALA A O 1
ATOM 828 N N . CYS A 1 100 ? 25.589 28.965 9.144 1.00 52.19 100 CYS A N 1
ATOM 829 C CA . CYS A 1 100 ? 25.652 27.652 8.545 1.00 52.19 100 CYS A CA 1
ATOM 830 C C . CYS A 1 100 ? 26.418 26.729 9.505 1.00 52.19 100 CYS A C 1
ATOM 832 O O . CYS A 1 100 ? 27.646 26.742 9.477 1.00 52.19 100 CYS A O 1
ATOM 834 N N . ASP A 1 101 ? 25.734 25.922 10.317 1.00 49.50 101 ASP A N 1
ATOM 835 C CA . ASP A 1 101 ? 26.390 24.787 10.976 1.00 49.50 101 ASP A CA 1
ATOM 836 C C . ASP A 1 101 ? 26.439 23.613 9.998 1.00 49.50 101 ASP A C 1
ATOM 838 O O . ASP A 1 101 ? 25.614 22.700 9.972 1.00 49.50 101 ASP A O 1
ATOM 842 N N . LYS A 1 102 ? 27.459 23.668 9.140 1.00 48.84 102 LYS A N 1
ATOM 843 C CA . LYS A 1 102 ? 28.092 22.458 8.631 1.00 48.84 102 LYS A CA 1
ATOM 844 C C . LYS A 1 102 ? 28.888 21.872 9.793 1.00 48.84 102 LYS A C 1
ATOM 846 O O . LYS A 1 102 ? 29.880 22.484 10.172 1.00 48.84 102 LYS A O 1
ATOM 851 N N . ASN A 1 103 ? 28.469 20.719 10.316 1.00 37.47 103 ASN A N 1
ATOM 852 C CA . ASN A 1 103 ? 29.310 19.564 10.676 1.00 37.47 103 ASN A CA 1
ATOM 853 C C . ASN A 1 103 ? 28.713 18.752 11.833 1.00 37.47 103 ASN A C 1
ATOM 855 O O . ASN A 1 103 ? 28.738 19.193 12.970 1.00 37.47 103 ASN A O 1
ATOM 859 N N . GLU A 1 104 ? 28.344 17.510 11.533 1.00 40.75 104 GLU A N 1
ATOM 860 C CA . GLU A 1 104 ? 28.835 16.302 12.212 1.00 40.75 104 GLU A CA 1
ATOM 861 C C . GLU A 1 104 ? 28.706 15.182 11.154 1.00 40.75 104 GLU A C 1
ATOM 863 O O . GLU A 1 104 ? 27.631 14.946 10.617 1.00 40.75 104 GLU A O 1
ATOM 868 N N . GLN A 1 105 ? 29.769 14.569 10.622 1.00 44.81 105 GLN A N 1
ATOM 869 C CA . GLN A 1 105 ? 30.912 14.063 11.379 1.00 44.81 105 GLN A CA 1
ATOM 870 C C . GLN A 1 105 ? 30.785 12.539 11.505 1.00 44.81 105 GLN A C 1
ATOM 872 O O . GLN A 1 105 ? 30.452 12.030 12.560 1.00 44.81 105 GLN A O 1
ATOM 877 N N . LYS A 1 106 ? 31.021 11.832 10.390 1.00 43.59 106 LYS A N 1
ATOM 878 C CA . LYS A 1 106 ? 31.435 10.425 10.301 1.00 43.59 106 LYS A CA 1
ATOM 879 C C . LYS A 1 106 ? 32.226 9.938 11.525 1.00 43.59 106 LYS A C 1
ATOM 881 O O . LYS A 1 106 ? 33.185 10.591 11.921 1.00 43.59 106 LYS A O 1
ATOM 886 N N . GLY A 1 107 ? 31.964 8.694 11.918 1.00 36.34 107 GLY A N 1
ATOM 887 C CA . GLY A 1 107 ? 32.980 7.818 12.495 1.00 36.34 107 GLY A CA 1
ATOM 888 C C . GLY A 1 107 ? 32.522 7.067 13.732 1.00 36.34 107 GLY A C 1
ATOM 889 O O . GLY A 1 107 ? 32.554 7.624 14.814 1.00 36.34 107 GLY A O 1
ATOM 890 N N . HIS A 1 108 ? 32.216 5.782 13.573 1.00 36.94 108 HIS A N 1
ATOM 891 C CA . HIS A 1 108 ? 32.690 4.774 14.516 1.00 36.94 108 HIS A CA 1
ATOM 892 C C . HIS A 1 108 ? 33.029 3.506 13.731 1.00 36.94 108 HIS A C 1
ATOM 894 O O . HIS A 1 108 ? 32.155 2.834 13.184 1.00 36.94 108 HIS A O 1
ATOM 900 N N . SER A 1 109 ? 34.341 3.295 13.600 1.00 40.12 109 SER A N 1
ATOM 901 C CA . SER A 1 109 ? 34.945 1.970 13.506 1.00 40.12 109 SER A CA 1
ATOM 902 C C . SER A 1 109 ? 34.824 1.255 14.847 1.00 40.12 109 SER A C 1
ATOM 904 O O . SER A 1 109 ? 34.656 1.959 15.870 1.00 40.12 109 SER A O 1
#

Foldseek 3Di:
DDLLVVLVVVCVVPVPDDLVVSCVVSVHDSVVSVVSCVVVVHDDDDDDDDPDDDDPVRVVVVVVVVVVVVVVCVVPVCVVVDDDDDDDDDDDDDPPDPDDPPDDDDDDD

Radius of gyration: 23.79 Å; chains: 1; bounding box: 53×50×50 Å

Organism: Eumeta variegata (NCBI:txid151549)

pLDDT: mean 83.07, std 15.37, range [36.34, 97.75]

InterPro domains:
  IPR036397 Ribonuclease H superfamily [G3DSA:3.30.420.10] (49-108)
  IPR052709 Transposase-Methyltransferase Hybrid [PTHR46060] (6-100)